Protein AF-A0A2H1WNL9-F1 (afdb_monomer_lite)

pLDDT: mean 90.2, std 9.58, range [46.12, 98.0]

Organism: Spodoptera frugiperda (NCBI:txid7108)

Radius of gyration: 18.5 Å; chains: 1; bounding box: 49×48×44 Å

InterPro domains:
  IPR008614 Acidic fibroblast growth factor intracellular-binding protein [PF05427] (3-170)
  IPR008614 Acidic fibroblast growth factor intracellular-binding protein [PTHR13223] (1-170)

Foldseek 3Di:
DDDPDPDDDPDADDADLLLLLCVLLPDDLVRSLVVCVVVVVCVVVVHDSVVSSVVSVVNNVVVVVCVVCLLFLVSVVVDDPHRYDPVVSQSSNASLQDDDPLLVVLVPPDDLDPVVLVVCVVSCVRSVGDSVNSNSNSSSVSSLCVQQVPDDDDSLVSCCVGSVHDSVSD

Structure (mmCIF, N/CA/C/O backbone):
data_AF-A0A2H1WNL9-F1
#
_entry.id   AF-A0A2H1WNL9-F1
#
loop_
_atom_site.group_PDB
_atom_site.id
_atom_site.type_symbol
_atom_site.label_atom_id
_atom_site.label_alt_id
_atom_site.label_comp_id
_atom_site.label_asym_id
_atom_site.label_entity_id
_atom_site.label_seq_id
_atom_site.pdbx_PDB_ins_code
_atom_site.Cartn_x
_atom_site.Cartn_y
_atom_site.Cartn_z
_atom_site.occupancy
_atom_site.B_iso_or_equiv
_atom_site.auth_seq_id
_atom_site.auth_comp_id
_atom_site.auth_asym_id
_atom_site.auth_atom_id
_atom_site.pdbx_PDB_model_num
ATOM 1 N N . MET A 1 1 ? 28.273 -29.142 15.632 1.00 46.12 1 MET A N 1
ATOM 2 C CA . MET A 1 1 ? 27.050 -29.011 16.445 1.00 46.12 1 MET A CA 1
ATOM 3 C C . MET A 1 1 ? 26.645 -27.553 16.344 1.00 46.12 1 MET A C 1
ATOM 5 O O . MET A 1 1 ? 27.286 -26.723 16.973 1.00 46.12 1 MET A O 1
ATOM 9 N N . TYR A 1 2 ? 25.741 -27.223 15.421 1.00 51.78 2 TYR A N 1
ATOM 10 C CA . TYR A 1 2 ? 25.226 -25.859 15.317 1.00 51.78 2 TYR A CA 1
ATOM 11 C C . TYR A 1 2 ? 24.248 -25.662 16.470 1.00 51.78 2 TYR A C 1
ATOM 13 O O . TYR A 1 2 ? 23.384 -26.505 16.691 1.00 51.78 2 TYR A O 1
ATOM 21 N N . THR A 1 3 ? 24.454 -24.612 17.252 1.00 63.78 3 THR A N 1
ATOM 22 C CA . THR A 1 3 ? 23.527 -24.179 18.292 1.00 63.78 3 THR A CA 1
ATOM 23 C C . THR A 1 3 ? 22.214 -23.796 17.617 1.00 63.78 3 THR A C 1
ATOM 25 O O . THR A 1 3 ? 22.167 -22.807 16.888 1.00 63.78 3 THR A O 1
ATOM 28 N N . GLU A 1 4 ? 21.163 -24.588 17.825 1.00 60.34 4 GLU A N 1
ATOM 29 C CA . GLU A 1 4 ? 19.795 -24.156 17.545 1.00 60.34 4 GLU A CA 1
ATOM 30 C C . GLU A 1 4 ? 19.474 -23.025 18.521 1.00 60.34 4 GLU A C 1
ATOM 32 O O . GLU A 1 4 ? 19.410 -23.222 19.735 1.00 60.34 4 GLU A O 1
ATOM 37 N N . VAL A 1 5 ? 19.376 -21.810 17.989 1.00 68.81 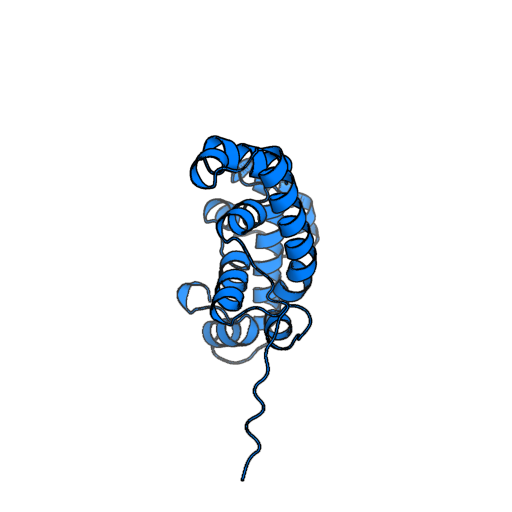5 VAL A N 1
ATOM 38 C CA . VAL A 1 5 ? 18.918 -20.651 18.746 1.00 68.81 5 VAL A CA 1
ATOM 39 C C . VAL A 1 5 ? 17.415 -20.575 18.547 1.00 68.81 5 VAL A C 1
ATOM 41 O O . VAL A 1 5 ? 16.952 -20.289 17.445 1.00 68.81 5 VAL A O 1
ATOM 44 N N . ASP A 1 6 ? 16.667 -20.832 19.614 1.00 57.62 6 ASP A N 1
ATOM 45 C CA . ASP A 1 6 ? 15.220 -20.654 19.627 1.00 57.62 6 ASP A CA 1
ATOM 46 C C . ASP A 1 6 ? 14.922 -19.160 19.842 1.00 57.62 6 ASP A C 1
ATOM 48 O O . ASP A 1 6 ? 15.047 -18.622 20.947 1.00 57.62 6 ASP A O 1
ATOM 52 N N . VAL A 1 7 ? 14.666 -18.443 18.746 1.00 66.00 7 VAL A N 1
ATOM 53 C CA . VAL A 1 7 ? 14.402 -16.999 18.761 1.00 66.00 7 VAL A CA 1
ATOM 54 C C . VAL A 1 7 ? 12.899 -16.783 18.895 1.00 66.00 7 VAL A C 1
ATOM 56 O O . VAL A 1 7 ? 12.156 -16.876 17.922 1.00 66.00 7 VAL A O 1
ATOM 59 N N . PHE A 1 8 ? 12.451 -16.439 20.101 1.00 57.09 8 PHE A N 1
ATOM 60 C CA . PHE A 1 8 ? 11.080 -15.993 20.330 1.00 57.09 8 PHE A CA 1
ATOM 61 C C . PHE A 1 8 ? 10.973 -14.481 20.112 1.00 57.09 8 PHE A C 1
ATOM 63 O O . PHE A 1 8 ? 11.422 -13.680 20.934 1.00 57.09 8 PHE A O 1
ATOM 70 N N . VAL A 1 9 ? 10.365 -14.078 18.998 1.00 59.97 9 VAL A N 1
ATOM 71 C CA . VAL A 1 9 ? 10.008 -12.679 18.746 1.00 59.97 9 VAL A CA 1
ATOM 72 C C . VAL A 1 9 ? 8.668 -12.408 19.430 1.00 59.97 9 VAL A C 1
ATOM 74 O O . VAL A 1 9 ? 7.652 -12.963 19.041 1.00 59.97 9 VAL A O 1
ATOM 77 N N . SER A 1 10 ? 8.649 -11.586 20.480 1.00 61.97 10 SER A N 1
ATOM 78 C CA . SER A 1 10 ? 7.422 -11.250 21.230 1.00 61.97 10 SER A CA 1
ATOM 79 C C . SER A 1 10 ? 6.672 -10.029 20.684 1.00 61.97 10 SER A C 1
ATOM 81 O O . SER A 1 10 ? 5.568 -9.727 21.132 1.00 61.97 10 SER A O 1
ATOM 83 N N . ASN A 1 11 ? 7.268 -9.318 19.728 1.00 67.19 11 ASN A N 1
ATOM 84 C CA . ASN A 1 11 ? 6.698 -8.148 19.074 1.00 67.19 11 ASN A CA 1
ATOM 85 C C . ASN A 1 11 ? 6.376 -8.528 17.631 1.00 67.19 11 ASN A C 1
ATOM 87 O O . ASN A 1 11 ? 7.264 -8.418 16.800 1.00 67.19 11 ASN A O 1
ATOM 91 N N . TYR A 1 12 ? 5.160 -8.994 17.346 1.00 81.06 12 TYR A N 1
ATOM 92 C CA . TYR A 1 12 ? 4.672 -9.150 15.974 1.00 81.06 12 TYR A CA 1
ATOM 93 C C . TYR A 1 12 ? 3.866 -7.915 15.593 1.00 81.06 12 TYR A C 1
ATOM 95 O O . TYR A 1 12 ? 2.973 -7.495 16.330 1.00 81.06 12 TYR A O 1
ATOM 103 N N . THR A 1 13 ? 4.168 -7.332 14.436 1.00 88.44 13 THR A N 1
ATOM 104 C CA . THR A 1 13 ? 3.342 -6.256 13.887 1.00 88.44 13 THR A CA 1
ATOM 105 C C . THR A 1 13 ? 2.124 -6.885 13.225 1.00 88.44 13 THR A C 1
ATOM 107 O O . THR A 1 13 ? 2.228 -7.460 12.144 1.00 88.44 13 THR A O 1
ATOM 110 N N . LEU A 1 14 ? 0.975 -6.792 13.892 1.00 90.25 14 LEU A N 1
ATOM 111 C CA . LEU A 1 14 ? -0.294 -7.245 13.336 1.00 90.25 14 LEU A CA 1
ATOM 112 C C . LEU A 1 14 ? -0.796 -6.237 12.303 1.00 90.25 14 LEU A C 1
ATOM 114 O O . LEU A 1 14 ? -0.723 -5.026 12.506 1.00 90.25 14 LEU A O 1
ATOM 118 N N . ILE A 1 15 ? -1.279 -6.762 11.183 1.00 94.56 15 ILE A N 1
ATOM 119 C CA . ILE A 1 15 ? -1.828 -5.984 10.079 1.00 94.56 15 ILE A CA 1
ATOM 120 C C . ILE A 1 15 ? -3.219 -6.528 9.802 1.00 94.56 15 ILE A C 1
ATOM 122 O O . ILE A 1 15 ? -3.352 -7.655 9.330 1.00 94.56 15 ILE A O 1
ATOM 126 N N . ASP A 1 16 ? -4.243 -5.722 10.058 1.00 94.75 16 ASP A N 1
ATOM 127 C CA . ASP A 1 16 ? -5.596 -6.029 9.610 1.00 94.75 16 ASP A CA 1
ATOM 128 C C . ASP A 1 16 ? -5.734 -5.761 8.090 1.00 94.75 16 ASP A C 1
ATOM 130 O O . ASP A 1 16 ? -5.582 -4.612 7.646 1.00 94.75 16 ASP A O 1
ATOM 134 N N . PRO A 1 17 ? -6.016 -6.786 7.259 1.00 95.44 17 PRO A N 1
ATOM 135 C CA . PRO A 1 17 ? -6.114 -6.619 5.810 1.00 95.44 17 PRO A CA 1
ATOM 136 C C . PRO A 1 17 ? -7.306 -5.773 5.344 1.00 95.44 17 PRO A C 1
ATOM 138 O O . PRO A 1 17 ? -7.247 -5.232 4.234 1.00 95.44 17 PRO A O 1
ATOM 141 N N . GLU A 1 18 ? -8.380 -5.685 6.135 1.00 94.50 18 GLU A N 1
ATOM 142 C CA . GLU A 1 18 ? -9.578 -4.896 5.836 1.00 94.50 18 GLU A CA 1
ATOM 143 C C . GLU A 1 18 ? -9.329 -3.415 6.141 1.00 94.50 18 GLU A C 1
ATOM 145 O O . GLU A 1 18 ? -9.609 -2.557 5.302 1.00 94.50 18 GLU A O 1
ATOM 150 N N . ILE A 1 19 ? -8.693 -3.108 7.277 1.00 97.31 19 ILE A N 1
ATOM 151 C CA . ILE A 1 19 ? -8.273 -1.733 7.597 1.00 97.31 19 ILE A CA 1
ATOM 152 C C . ILE A 1 19 ? -7.214 -1.259 6.595 1.00 97.31 19 ILE A C 1
ATOM 154 O O . ILE A 1 19 ? -7.275 -0.123 6.113 1.00 97.31 19 ILE A O 1
ATOM 158 N N . TYR A 1 20 ? -6.265 -2.128 6.228 1.00 98.00 20 TYR A N 1
ATOM 159 C CA . TYR A 1 20 ? -5.267 -1.804 5.210 1.00 98.00 20 TYR A CA 1
ATOM 160 C C . TYR A 1 20 ? -5.909 -1.536 3.846 1.00 98.00 20 TYR A C 1
ATOM 162 O O . TYR A 1 20 ? -5.519 -0.587 3.173 1.00 98.00 20 TYR A O 1
ATOM 170 N N . GLN A 1 21 ? -6.936 -2.299 3.461 1.00 97.38 21 GLN A N 1
ATOM 171 C CA . GLN A 1 21 ? -7.678 -2.063 2.221 1.00 97.38 21 GLN A CA 1
ATOM 172 C C . GLN A 1 21 ? -8.315 -0.665 2.189 1.00 97.38 21 GLN A C 1
ATOM 174 O O . GLN A 1 21 ? -8.112 0.076 1.230 1.00 97.38 21 GLN A O 1
ATOM 179 N N . LEU A 1 22 ? -9.012 -0.267 3.257 1.00 97.50 22 LEU A N 1
ATOM 180 C CA . LEU A 1 22 ? -9.634 1.061 3.361 1.00 97.50 22 LEU A CA 1
ATOM 181 C C . LEU A 1 22 ? -8.584 2.182 3.315 1.00 97.50 22 LEU A C 1
ATOM 183 O O . LEU A 1 22 ? -8.779 3.227 2.687 1.00 97.50 22 LEU A O 1
ATOM 187 N N . TRP A 1 23 ? -7.427 1.951 3.938 1.00 97.94 23 TRP A N 1
ATOM 188 C CA . TRP A 1 23 ? -6.300 2.870 3.844 1.00 97.94 23 TRP A CA 1
ATOM 189 C C . TRP A 1 23 ? -5.769 2.955 2.409 1.00 97.94 23 TRP A C 1
ATOM 191 O O . TRP A 1 23 ? -5.495 4.050 1.927 1.00 97.94 23 TRP A O 1
ATOM 201 N N . ILE A 1 24 ? -5.646 1.841 1.695 1.00 97.19 24 ILE A N 1
ATOM 202 C CA . ILE A 1 24 ? -5.194 1.795 0.300 1.00 97.19 24 ILE A CA 1
ATOM 203 C C . ILE A 1 24 ? -6.157 2.526 -0.648 1.00 97.19 24 ILE A C 1
ATOM 205 O O . ILE A 1 24 ? -5.713 3.284 -1.517 1.00 97.19 24 ILE A O 1
ATOM 209 N N . GLU A 1 25 ? -7.460 2.376 -0.422 1.00 95.56 25 GLU A N 1
ATOM 210 C CA . GLU A 1 25 ? -8.535 3.073 -1.140 1.00 95.56 25 GLU A CA 1
ATOM 211 C C . GLU A 1 25 ? -8.535 4.587 -0.878 1.00 95.56 25 GLU A C 1
ATOM 213 O O . GLU A 1 25 ? -9.093 5.361 -1.652 1.00 95.56 25 GLU A O 1
ATOM 218 N N . GLY A 1 26 ? -7.824 5.040 0.156 1.00 95.44 26 GLY A N 1
ATOM 219 C CA . GLY A 1 26 ? -7.634 6.453 0.458 1.00 95.44 26 GLY A CA 1
ATOM 220 C C . GLY A 1 26 ? -8.635 7.020 1.458 1.00 95.44 26 GLY A C 1
ATOM 221 O O . GLY A 1 26 ? -8.645 8.239 1.633 1.00 95.44 26 GLY A O 1
ATOM 222 N N . CYS A 1 27 ? -9.416 6.175 2.137 1.00 96.44 27 CYS A N 1
ATOM 223 C CA . CYS A 1 27 ? -10.307 6.593 3.215 1.00 96.44 27 CYS A CA 1
ATOM 224 C C . CYS A 1 27 ? -9.514 7.202 4.380 1.00 96.44 27 CYS A C 1
ATOM 226 O O . CYS A 1 27 ? -8.460 6.695 4.778 1.00 96.44 27 CYS A O 1
ATOM 228 N N . SER A 1 28 ? -10.045 8.267 4.972 1.00 96.31 28 SER A N 1
ATOM 229 C CA . SER A 1 28 ? -9.615 8.787 6.271 1.00 96.31 28 SER A CA 1
ATOM 230 C C . SER A 1 28 ? -9.919 7.792 7.397 1.00 96.31 28 SER A C 1
ATOM 232 O O . SER A 1 28 ? -10.744 6.891 7.245 1.00 96.31 28 SER A O 1
ATOM 234 N N . SER A 1 29 ? -9.287 7.970 8.561 1.00 96.38 29 SER A N 1
ATOM 235 C CA . SER A 1 29 ? -9.549 7.111 9.723 1.00 96.38 29 SER A CA 1
ATOM 236 C C . SER A 1 29 ? -11.021 7.155 10.146 1.00 96.38 29 SER A C 1
ATOM 238 O O . SER A 1 29 ? -11.605 6.118 10.436 1.00 96.38 29 SER A O 1
ATOM 240 N N . SER A 1 30 ? -11.665 8.326 10.111 1.00 96.44 30 SER A N 1
ATOM 241 C CA . SER A 1 30 ? -13.095 8.469 10.417 1.00 96.44 30 SER A CA 1
ATOM 242 C C . SER A 1 30 ? -14.005 7.752 9.416 1.00 96.44 30 SER A C 1
ATOM 244 O O . SER A 1 30 ? -15.000 7.142 9.813 1.00 96.44 30 SER A O 1
ATOM 246 N N . GLU A 1 31 ? -13.678 7.805 8.122 1.00 97.06 31 GLU A N 1
ATOM 247 C CA . GLU A 1 31 ? -14.434 7.100 7.078 1.00 97.06 31 GLU A CA 1
ATOM 248 C C . GLU A 1 31 ? -14.264 5.586 7.208 1.00 97.06 31 GLU A C 1
ATOM 250 O O . GLU A 1 31 ? -15.244 4.848 7.102 1.00 97.06 31 GLU A O 1
ATOM 255 N N . ALA A 1 32 ? -13.050 5.122 7.516 1.00 97.25 32 ALA A N 1
ATOM 256 C CA . ALA A 1 32 ? -12.777 3.711 7.751 1.00 97.25 32 ALA A CA 1
ATOM 257 C C . ALA A 1 32 ? -13.552 3.178 8.965 1.00 97.25 32 ALA A C 1
ATOM 259 O O . ALA A 1 32 ? -14.235 2.164 8.852 1.00 97.25 32 ALA A O 1
ATOM 260 N N . VAL A 1 33 ? -13.552 3.902 10.091 1.00 97.12 33 VAL A N 1
ATOM 261 C CA . VAL A 1 33 ? -14.352 3.544 11.279 1.00 97.12 33 VAL A CA 1
ATOM 262 C C . VAL A 1 33 ? -15.838 3.475 10.947 1.00 97.12 33 VAL A C 1
ATOM 264 O O . VAL A 1 33 ? -16.512 2.514 11.317 1.00 97.12 33 VAL A O 1
ATOM 267 N N . SER A 1 34 ? -16.351 4.467 10.216 1.00 96.25 34 SER A N 1
ATOM 268 C CA . SER A 1 34 ? -17.757 4.493 9.801 1.00 96.25 34 SER A CA 1
ATOM 269 C C . SER A 1 34 ? -18.099 3.290 8.920 1.00 96.25 34 SER A C 1
ATOM 271 O O . SER A 1 34 ? -19.140 2.661 9.111 1.00 96.25 34 SER A O 1
ATOM 273 N N . THR A 1 35 ? -17.200 2.932 8.003 1.00 96.06 35 THR A N 1
ATOM 274 C CA . THR A 1 35 ? -17.356 1.793 7.092 1.00 96.06 35 THR A CA 1
ATOM 275 C C . THR A 1 35 ? -17.351 0.465 7.850 1.00 96.06 35 THR A C 1
ATOM 277 O O . THR A 1 35 ? -18.264 -0.340 7.677 1.00 96.06 35 THR A O 1
ATOM 280 N N . LEU A 1 36 ? -16.391 0.250 8.753 1.00 94.81 36 LEU A N 1
ATOM 281 C CA . LEU A 1 36 ? -16.309 -0.962 9.581 1.00 94.81 36 LEU A CA 1
ATOM 282 C C . LEU A 1 36 ? -17.516 -1.093 10.518 1.00 94.81 36 LEU A C 1
ATOM 284 O O . LEU A 1 36 ? -18.075 -2.177 10.691 1.00 94.81 36 LEU A O 1
ATOM 288 N N . HIS A 1 37 ? -17.979 0.025 11.080 1.00 93.06 37 HIS A N 1
ATOM 289 C CA . HIS A 1 37 ? -19.186 0.045 11.897 1.00 93.06 37 HIS A CA 1
ATOM 290 C C . HIS A 1 37 ? -20.431 -0.347 11.085 1.00 93.06 37 HIS A C 1
ATOM 292 O O . HIS A 1 37 ? -21.213 -1.186 11.537 1.00 93.06 37 HIS A O 1
ATOM 298 N N . GLN A 1 38 ? -20.596 0.193 9.871 1.00 92.56 38 GLN A N 1
ATOM 299 C CA . GLN A 1 38 ? -21.698 -0.169 8.967 1.00 92.56 38 GLN A CA 1
ATOM 300 C C . GLN A 1 38 ? -21.647 -1.641 8.535 1.00 92.56 38 GLN A C 1
ATOM 302 O O . GLN A 1 38 ? -22.694 -2.279 8.435 1.00 92.56 38 GLN A O 1
ATOM 307 N N . ARG A 1 39 ? -20.445 -2.201 8.349 1.00 93.19 39 ARG A N 1
ATOM 308 C CA . ARG A 1 39 ? -20.229 -3.632 8.061 1.00 93.19 39 ARG A CA 1
ATOM 309 C C . ARG A 1 39 ? -20.496 -4.547 9.262 1.00 93.19 39 ARG A C 1
ATOM 311 O O . ARG A 1 39 ? -20.534 -5.763 9.109 1.00 93.19 39 ARG A O 1
ATOM 318 N N . GLY A 1 40 ? -20.742 -3.984 10.447 1.00 89.69 40 GLY A N 1
ATOM 319 C CA . GLY A 1 40 ? -21.101 -4.738 11.647 1.00 89.69 40 GLY A CA 1
ATOM 320 C C . GLY A 1 40 ? -19.909 -5.286 12.434 1.00 89.69 40 GLY A C 1
ATOM 321 O O . GLY A 1 40 ? -20.120 -6.111 13.324 1.00 89.69 40 GLY A O 1
ATOM 322 N N . PHE A 1 41 ? -18.694 -4.797 12.174 1.00 87.00 41 PHE A N 1
ATOM 323 C CA . PHE A 1 41 ? -17.453 -5.271 12.801 1.00 87.00 41 PHE A CA 1
ATOM 324 C C . PHE A 1 41 ? -17.513 -5.209 14.341 1.00 87.00 41 PHE A C 1
ATOM 326 O O . PHE A 1 41 ? -17.174 -6.165 15.034 1.00 87.00 41 PHE A O 1
ATOM 333 N N . ALA A 1 42 ? -18.087 -4.131 14.892 1.00 83.69 42 ALA A N 1
ATOM 334 C CA . ALA A 1 42 ? -18.322 -3.966 16.334 1.00 83.69 42 ALA A CA 1
ATOM 335 C C . ALA A 1 42 ? -19.120 -5.124 16.946 1.00 83.69 42 ALA A C 1
ATOM 337 O O . ALA A 1 42 ? -18.766 -5.659 17.994 1.00 83.69 42 ALA A O 1
ATOM 338 N N . LYS A 1 43 ? -20.188 -5.547 16.263 1.00 84.94 43 LYS A N 1
ATOM 339 C CA . LYS A 1 43 ? -21.052 -6.635 16.732 1.00 84.94 43 LYS A CA 1
ATOM 340 C C . LYS A 1 43 ? -20.378 -7.993 16.576 1.00 84.94 43 LYS A C 1
ATOM 342 O O . LYS A 1 43 ? -20.544 -8.836 17.448 1.00 84.94 43 LYS A O 1
ATOM 347 N N . GLN A 1 44 ? -19.628 -8.191 15.492 1.00 88.06 44 GLN A N 1
ATOM 348 C CA . GLN A 1 44 ? -18.905 -9.437 15.225 1.00 88.06 44 GLN A CA 1
ATOM 349 C C . GLN A 1 44 ? -17.815 -9.703 16.269 1.00 88.06 44 GLN A C 1
ATOM 351 O O . GLN A 1 44 ? -17.670 -10.834 16.722 1.00 88.06 44 GLN A O 1
ATOM 356 N N . HIS A 1 45 ? -17.101 -8.658 16.691 1.00 86.19 45 HIS A N 1
ATOM 357 C CA . HIS A 1 45 ? -15.983 -8.764 17.631 1.00 86.19 45 HIS A CA 1
ATOM 358 C C . HIS A 1 45 ? -16.348 -8.421 19.083 1.00 86.19 45 HIS A C 1
ATOM 360 O O . HIS A 1 45 ? -15.483 -8.455 19.955 1.00 86.19 45 HIS A O 1
ATOM 366 N N . GLY A 1 46 ? -17.612 -8.082 19.363 1.00 89.44 46 GLY A N 1
ATOM 367 C CA . GLY A 1 46 ? -18.047 -7.661 20.700 1.00 89.44 46 GLY A CA 1
ATOM 368 C C . GLY A 1 46 ? -17.344 -6.391 21.198 1.00 89.44 46 GLY A C 1
ATOM 369 O O . GLY A 1 46 ? -17.172 -6.219 22.403 1.00 89.44 46 GLY A O 1
ATOM 370 N N . ALA A 1 47 ? -16.919 -5.521 20.280 1.00 90.25 47 ALA A N 1
ATOM 371 C CA . ALA A 1 47 ? -16.162 -4.307 20.562 1.00 90.25 47 ALA A CA 1
ATOM 372 C C . ALA A 1 47 ? -17.048 -3.059 20.457 1.00 90.25 47 ALA A C 1
ATOM 374 O O . ALA A 1 47 ? -18.029 -3.029 19.711 1.00 90.25 47 ALA A O 1
ATOM 375 N N . THR A 1 48 ? -16.693 -2.002 21.188 1.00 92.81 48 THR A N 1
ATOM 376 C CA . THR A 1 48 ? -17.355 -0.701 21.036 1.00 92.81 48 THR A CA 1
ATOM 377 C C . THR A 1 48 ? -16.808 0.046 19.820 1.00 92.81 48 THR A C 1
ATOM 379 O O . THR A 1 48 ? -15.727 -0.257 19.310 1.00 92.81 48 THR A O 1
ATOM 382 N N . VAL A 1 49 ? -17.548 1.048 19.345 1.00 93.50 49 VAL A N 1
ATOM 383 C CA . VAL A 1 49 ? -17.120 1.862 18.196 1.00 93.50 49 VAL A CA 1
ATOM 384 C C . VAL A 1 49 ? -15.850 2.647 18.522 1.00 93.50 49 VAL A C 1
ATOM 386 O O . VAL A 1 49 ? -14.994 2.822 17.661 1.00 93.50 49 VAL A O 1
ATOM 389 N N . GLU A 1 50 ? -15.686 3.069 19.774 1.00 94.62 50 GLU A N 1
ATOM 390 C CA . GLU A 1 50 ? -14.498 3.775 20.252 1.00 94.62 50 GLU A CA 1
ATOM 391 C C . GLU A 1 50 ? -13.253 2.882 20.221 1.00 94.62 50 GLU A C 1
ATOM 393 O O . GLU A 1 50 ? -12.178 3.351 19.848 1.00 94.62 50 GLU A O 1
ATOM 398 N N . LEU A 1 51 ? -13.395 1.592 20.558 1.00 94.50 51 LEU A N 1
ATOM 399 C CA . LEU A 1 51 ? -12.300 0.625 20.453 1.00 94.50 51 LEU A CA 1
ATOM 400 C C . LEU A 1 51 ? -11.878 0.420 18.995 1.00 94.50 51 LEU A C 1
ATOM 402 O O . LEU A 1 51 ? -10.686 0.467 18.707 1.00 94.50 51 LEU A O 1
ATOM 406 N N . ILE A 1 52 ? -12.838 0.293 18.072 1.00 94.75 52 ILE A N 1
ATOM 407 C CA . ILE A 1 52 ? -12.546 0.235 16.628 1.00 94.75 52 ILE A CA 1
ATOM 408 C C . ILE A 1 52 ? -11.848 1.515 16.172 1.00 94.75 52 ILE A C 1
ATOM 410 O O . ILE A 1 52 ? -10.889 1.459 15.412 1.00 94.75 52 ILE A O 1
ATOM 414 N N . ALA A 1 53 ? -12.303 2.679 16.639 1.00 96.56 53 ALA A N 1
ATOM 415 C CA . ALA A 1 53 ? -11.688 3.948 16.275 1.00 96.56 53 ALA A CA 1
ATOM 416 C C . ALA A 1 53 ? -10.231 4.053 16.728 1.00 96.56 53 ALA A C 1
ATOM 418 O O . ALA A 1 53 ? -9.393 4.533 15.963 1.00 96.56 53 ALA A O 1
ATOM 419 N N . SER A 1 54 ? -9.925 3.580 17.939 1.00 96.56 54 SER A N 1
ATOM 420 C CA . SER A 1 54 ? -8.548 3.505 18.428 1.00 96.56 54 SER A CA 1
ATOM 421 C C . SER A 1 54 ? -7.710 2.546 17.583 1.00 96.56 54 SER A C 1
ATOM 423 O O . SER A 1 54 ? -6.627 2.920 17.139 1.00 96.56 54 SER A O 1
ATOM 425 N N . ASP A 1 55 ? -8.231 1.350 17.309 1.00 94.94 55 ASP A N 1
ATOM 426 C CA . ASP A 1 55 ? -7.520 0.318 16.554 1.00 94.94 55 ASP A CA 1
ATOM 427 C C . ASP A 1 55 ? -7.225 0.748 15.106 1.00 94.94 55 ASP A C 1
ATOM 429 O O . ASP A 1 55 ? -6.087 0.665 14.641 1.00 94.94 55 ASP A O 1
ATOM 433 N N . VAL A 1 56 ? -8.213 1.325 14.413 1.00 97.38 56 VAL A N 1
ATOM 434 C CA . VAL A 1 56 ? -8.037 1.902 13.070 1.00 97.38 56 VAL A CA 1
ATOM 435 C C . VAL A 1 56 ? -6.974 2.997 13.083 1.00 97.38 56 VAL A C 1
ATOM 437 O O . VAL A 1 56 ? -6.150 3.075 12.171 1.00 97.38 56 VAL A O 1
ATOM 440 N N . LEU A 1 57 ? -6.970 3.857 14.104 1.00 97.62 57 LEU A N 1
ATOM 441 C CA . LEU A 1 57 ? -6.001 4.944 14.198 1.00 97.62 57 LEU A CA 1
ATOM 442 C C . LEU A 1 57 ? -4.568 4.421 14.373 1.00 97.62 57 LEU A C 1
ATOM 444 O O . LEU A 1 57 ? -3.646 4.952 13.746 1.00 97.62 57 LEU A O 1
ATOM 448 N N . ASP A 1 58 ? -4.376 3.385 15.186 1.00 96.50 58 ASP A N 1
ATOM 449 C CA . ASP A 1 58 ? -3.067 2.768 15.412 1.00 96.50 58 ASP A CA 1
ATOM 450 C C . ASP A 1 58 ? -2.565 2.012 14.174 1.00 96.50 58 ASP A C 1
ATOM 452 O O . ASP A 1 58 ? -1.397 2.158 13.787 1.00 96.50 58 ASP A O 1
ATOM 456 N N . HIS A 1 59 ? -3.457 1.324 13.460 1.00 97.31 59 HIS A N 1
ATOM 457 C CA . HIS A 1 59 ? -3.156 0.750 12.150 1.00 97.31 59 HIS A CA 1
ATOM 458 C C . HIS A 1 59 ? -2.751 1.826 11.139 1.00 97.31 59 HIS A C 1
ATOM 460 O O . HIS A 1 59 ? -1.710 1.710 10.497 1.00 97.31 59 HIS A O 1
ATOM 466 N N . TYR A 1 60 ? -3.496 2.930 11.044 1.00 97.62 60 TYR A N 1
ATOM 467 C CA . TYR A 1 60 ? -3.180 4.030 10.125 1.00 97.62 60 TYR A CA 1
ATOM 468 C C . TYR A 1 60 ? -1.806 4.656 10.406 1.00 97.62 60 TYR A C 1
ATOM 470 O O . TYR A 1 60 ? -1.076 4.996 9.470 1.00 97.62 60 TYR A O 1
ATOM 478 N N . ARG A 1 61 ? -1.424 4.786 11.683 1.00 96.12 61 ARG A N 1
ATOM 479 C CA . ARG A 1 61 ? -0.079 5.235 12.082 1.00 96.12 61 ARG A CA 1
ATOM 480 C C . ARG A 1 61 ? 0.990 4.242 11.637 1.00 96.12 61 ARG A C 1
ATOM 482 O O . ARG A 1 61 ? 1.998 4.651 11.066 1.00 96.12 61 ARG A O 1
ATOM 489 N N . THR A 1 62 ? 0.749 2.952 11.849 1.00 95.31 62 THR A N 1
ATOM 490 C CA . THR A 1 62 ? 1.653 1.877 11.419 1.00 95.31 62 THR A CA 1
ATOM 491 C C . THR A 1 62 ? 1.817 1.866 9.899 1.00 95.31 62 THR A C 1
ATOM 493 O O . THR A 1 62 ? 2.941 1.841 9.399 1.00 95.31 62 THR A O 1
ATOM 496 N N . PHE A 1 63 ? 0.725 1.996 9.143 1.00 96.94 63 PHE A N 1
ATOM 497 C CA . PHE A 1 63 ? 0.757 2.046 7.681 1.00 96.94 63 PHE A CA 1
ATOM 498 C C . PHE A 1 63 ? 1.519 3.263 7.159 1.00 96.94 63 PHE A C 1
ATOM 500 O O . PHE A 1 63 ? 2.282 3.133 6.208 1.00 96.94 63 PHE A O 1
ATOM 507 N N . ALA A 1 64 ? 1.400 4.425 7.807 1.00 94.81 64 ALA A N 1
ATOM 508 C CA . ALA A 1 64 ? 2.186 5.604 7.442 1.00 94.81 64 ALA A CA 1
ATOM 509 C C . ALA A 1 64 ? 3.704 5.385 7.616 1.00 94.81 64 ALA A C 1
ATOM 511 O O . ALA A 1 64 ? 4.503 5.916 6.841 1.00 94.81 64 ALA A O 1
ATOM 512 N N . LEU A 1 65 ? 4.119 4.587 8.607 1.00 93.88 65 LEU A N 1
ATOM 513 C CA . LEU A 1 65 ? 5.523 4.201 8.774 1.00 93.88 65 LEU A CA 1
ATOM 514 C C . LEU A 1 65 ? 5.957 3.188 7.702 1.00 93.88 65 LEU A C 1
ATOM 516 O O . LEU A 1 65 ? 7.024 3.348 7.102 1.00 93.88 65 LEU A O 1
ATOM 520 N N . LEU A 1 66 ? 5.116 2.184 7.431 1.00 94.69 66 LEU A N 1
ATOM 521 C CA . LEU A 1 66 ? 5.360 1.152 6.418 1.00 94.69 66 LEU A CA 1
ATOM 522 C C . LEU A 1 66 ? 5.364 1.705 4.989 1.00 94.69 66 LEU A C 1
ATOM 524 O O . LEU A 1 66 ? 6.113 1.206 4.155 1.00 94.69 66 LEU A O 1
ATOM 528 N N . GLU A 1 67 ? 4.601 2.761 4.697 1.00 95.31 67 GLU A N 1
ATOM 529 C CA . GLU A 1 67 ? 4.481 3.349 3.358 1.00 95.31 67 GLU A CA 1
ATOM 530 C C . GLU A 1 67 ? 5.848 3.683 2.751 1.00 95.31 67 GLU A C 1
ATOM 532 O O . GLU A 1 67 ? 6.109 3.409 1.580 1.00 95.31 67 GLU A O 1
ATOM 537 N N . ARG A 1 68 ? 6.778 4.193 3.568 1.00 91.62 68 ARG A N 1
ATOM 538 C CA . ARG A 1 68 ? 8.145 4.501 3.120 1.00 91.62 68 ARG A CA 1
ATOM 539 C C . ARG A 1 68 ? 8.888 3.257 2.636 1.00 91.62 68 ARG A C 1
ATOM 541 O O . ARG A 1 68 ? 9.653 3.350 1.678 1.00 91.62 68 ARG A O 1
ATOM 548 N N . LEU A 1 69 ? 8.662 2.117 3.281 1.00 93.94 69 LEU A N 1
ATOM 549 C CA . LEU A 1 69 ? 9.252 0.829 2.918 1.00 93.94 69 LEU A CA 1
ATOM 550 C C . LEU A 1 69 ? 8.544 0.223 1.702 1.00 93.94 69 LEU A C 1
ATOM 552 O O . LEU A 1 69 ? 9.208 -0.324 0.833 1.00 93.94 69 LEU A O 1
ATOM 556 N N . LEU A 1 70 ? 7.230 0.407 1.568 1.00 95.25 70 LEU A N 1
ATOM 557 C CA . LEU A 1 70 ? 6.457 -0.068 0.413 1.00 95.25 70 LEU A CA 1
ATOM 558 C C . LEU A 1 70 ? 6.858 0.627 -0.897 1.00 95.25 70 LEU A C 1
ATOM 560 O O . LEU A 1 70 ? 6.799 0.031 -1.970 1.00 95.25 70 LEU A O 1
ATOM 564 N N . THR A 1 71 ? 7.369 1.862 -0.834 1.00 94.88 71 THR A N 1
ATOM 565 C CA . THR A 1 71 ? 7.960 2.498 -2.024 1.00 94.88 71 THR A CA 1
ATOM 566 C C . THR A 1 71 ? 9.243 1.819 -2.519 1.00 94.88 71 THR A C 1
ATOM 568 O O . THR A 1 71 ? 9.634 2.057 -3.657 1.00 94.88 71 THR A O 1
ATOM 571 N N . VAL A 1 72 ? 9.901 0.990 -1.700 1.00 93.25 72 VAL A N 1
ATOM 572 C CA . VAL A 1 72 ? 11.102 0.220 -2.064 1.00 93.25 72 VAL A CA 1
ATOM 573 C C . VAL A 1 72 ? 10.988 -1.187 -1.451 1.00 93.25 72 VAL A C 1
ATOM 575 O O . VAL A 1 72 ? 11.573 -1.428 -0.394 1.00 93.25 72 VAL A O 1
ATOM 578 N N . PRO A 1 73 ? 10.236 -2.114 -2.078 1.00 92.00 73 PRO A N 1
ATOM 579 C CA . PRO A 1 73 ? 9.854 -3.399 -1.475 1.00 92.00 73 PRO A CA 1
ATOM 580 C C . PRO A 1 73 ? 11.008 -4.249 -0.920 1.00 92.00 73 PRO A C 1
ATOM 582 O O . PRO A 1 73 ? 10.850 -4.901 0.113 1.00 92.00 73 PRO A O 1
ATOM 585 N N . SER A 1 74 ? 12.203 -4.182 -1.518 1.00 89.94 74 SER A N 1
ATOM 586 C CA . SER A 1 74 ? 13.403 -4.837 -0.973 1.00 89.94 74 SER A CA 1
ATOM 587 C C . SER A 1 74 ? 13.723 -4.396 0.462 1.00 89.94 74 SER A C 1
ATOM 589 O O . SER A 1 74 ? 14.026 -5.227 1.316 1.00 89.94 74 SER A O 1
ATOM 591 N N . LYS A 1 75 ? 13.538 -3.111 0.788 1.00 92.06 75 LYS A N 1
ATOM 592 C CA . LYS A 1 75 ? 13.766 -2.579 2.140 1.00 92.06 75 LYS A CA 1
ATOM 593 C C . LYS A 1 75 ? 12.752 -3.078 3.160 1.00 92.06 75 LYS A C 1
ATOM 595 O O . LYS A 1 75 ? 13.088 -3.152 4.337 1.00 92.06 75 LYS A O 1
ATOM 600 N N . LEU A 1 76 ? 11.526 -3.406 2.743 1.00 90.38 76 LEU A N 1
ATOM 601 C CA . LEU A 1 76 ? 10.544 -4.032 3.635 1.00 90.38 76 LEU A CA 1
ATOM 602 C C . LEU A 1 76 ? 10.974 -5.454 4.029 1.00 90.38 76 LEU A C 1
ATOM 604 O O . LEU A 1 76 ? 10.684 -5.897 5.141 1.00 90.38 76 LEU A O 1
ATOM 608 N N . SER A 1 77 ? 11.683 -6.141 3.133 1.00 85.44 77 SER A N 1
ATOM 609 C CA . SER A 1 77 ? 12.195 -7.493 3.368 1.00 85.44 77 SER A CA 1
ATOM 610 C C . SER A 1 77 ? 13.450 -7.501 4.245 1.00 85.44 77 SER A C 1
ATOM 612 O O . SER A 1 77 ? 13.594 -8.384 5.082 1.00 85.44 77 SER A O 1
ATOM 614 N N . GLU A 1 78 ? 14.335 -6.513 4.082 1.00 87.44 78 GLU A N 1
ATOM 615 C CA . GLU A 1 78 ? 15.620 -6.420 4.799 1.00 87.44 78 GLU A CA 1
ATOM 616 C C . GLU A 1 78 ? 15.518 -5.817 6.211 1.00 87.44 78 GLU A C 1
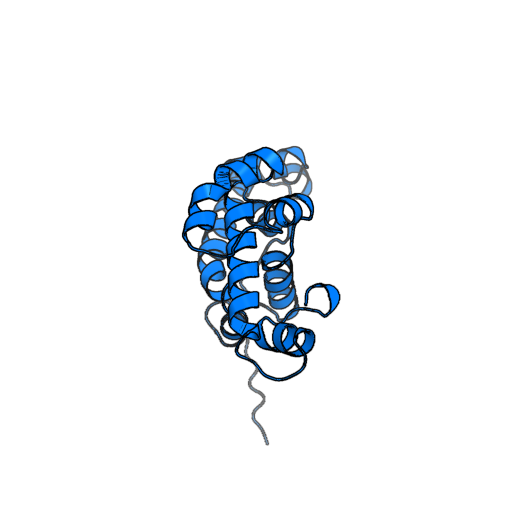ATOM 618 O O . GLU A 1 78 ? 16.399 -6.017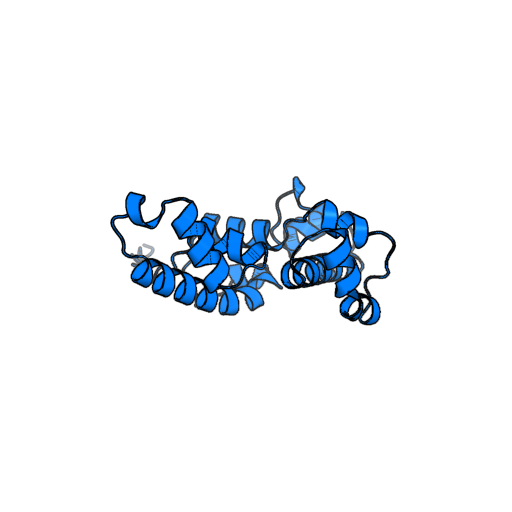 7.048 1.00 87.44 78 GLU A O 1
ATOM 623 N N . GLN A 1 79 ? 14.484 -5.019 6.476 1.00 86.75 79 GLN A N 1
ATOM 624 C CA . GLN A 1 79 ? 14.329 -4.332 7.757 1.00 86.75 79 GLN A CA 1
ATOM 625 C C . GLN A 1 79 ? 13.944 -5.291 8.898 1.00 86.75 79 GLN A C 1
ATOM 627 O O . GLN A 1 79 ? 13.229 -6.266 8.695 1.00 86.75 79 GLN A O 1
ATOM 632 N N . MET A 1 80 ? 14.366 -4.950 10.120 1.00 84.00 80 MET A N 1
ATOM 633 C CA . MET A 1 80 ? 14.103 -5.729 11.345 1.00 84.00 80 MET A CA 1
ATOM 634 C C . MET A 1 80 ? 13.222 -4.978 12.362 1.00 84.00 80 MET A C 1
ATOM 636 O O . MET A 1 80 ? 13.043 -5.431 13.491 1.00 84.00 80 MET A O 1
ATOM 640 N N . VAL A 1 81 ? 12.710 -3.800 11.999 1.00 86.75 81 VAL A N 1
ATOM 641 C CA . VAL A 1 81 ? 11.903 -2.939 12.881 1.00 86.75 81 VAL A CA 1
ATOM 642 C C . VAL A 1 81 ? 10.486 -3.491 13.021 1.00 86.75 81 VAL A C 1
ATOM 644 O O . VAL A 1 81 ? 9.975 -3.614 14.130 1.00 86.75 81 VAL A O 1
ATOM 647 N N . PHE A 1 82 ? 9.872 -3.841 11.894 1.00 87.50 82 PHE A N 1
ATOM 648 C CA . PHE A 1 82 ? 8.570 -4.479 11.813 1.00 87.50 82 PHE A CA 1
ATOM 649 C C . PHE A 1 82 ? 8.761 -5.974 11.628 1.00 87.50 82 PHE A C 1
ATOM 651 O O . PHE A 1 82 ? 9.264 -6.437 10.603 1.00 87.50 82 PHE A O 1
ATOM 658 N N . GLN A 1 83 ? 8.340 -6.721 12.634 1.00 89.50 83 GLN A N 1
ATOM 659 C CA . GLN A 1 83 ? 8.354 -8.174 12.620 1.00 89.50 83 GLN A CA 1
ATOM 660 C C . GLN A 1 83 ? 7.050 -8.640 11.974 1.00 89.50 83 GLN A C 1
ATOM 662 O O . GLN A 1 83 ? 6.008 -8.726 12.626 1.00 89.50 83 GLN A O 1
ATOM 667 N N . ILE A 1 84 ? 7.114 -8.837 10.661 1.00 90.50 84 ILE A N 1
ATOM 668 C CA . ILE A 1 84 ? 5.995 -9.219 9.798 1.00 90.50 84 ILE A CA 1
ATOM 669 C C . ILE A 1 84 ? 6.409 -10.503 9.078 1.00 90.50 84 ILE A C 1
ATOM 671 O O . ILE A 1 84 ? 7.549 -10.603 8.613 1.00 90.50 84 ILE A O 1
ATOM 675 N N . ASP A 1 85 ? 5.512 -11.479 8.995 1.00 90.69 85 ASP A N 1
ATOM 676 C CA . ASP A 1 85 ? 5.754 -12.704 8.237 1.00 90.69 85 ASP A CA 1
ATOM 677 C C . ASP A 1 85 ? 5.773 -12.435 6.721 1.00 90.69 85 ASP A C 1
ATOM 679 O O . ASP A 1 85 ? 5.253 -11.430 6.229 1.00 90.69 85 ASP A O 1
ATOM 683 N N . ASP A 1 86 ? 6.381 -13.338 5.957 1.00 90.69 86 ASP A N 1
ATOM 684 C CA . ASP A 1 86 ? 6.595 -13.106 4.527 1.00 90.69 86 ASP A CA 1
ATOM 685 C C . ASP A 1 86 ? 5.294 -13.094 3.712 1.00 90.69 86 ASP A C 1
ATOM 687 O O . ASP A 1 86 ? 5.204 -12.355 2.730 1.00 90.69 86 ASP A O 1
ATOM 691 N N . ALA A 1 87 ? 4.256 -13.827 4.133 1.00 92.94 87 ALA A N 1
ATOM 692 C CA . ALA A 1 87 ? 2.965 -13.800 3.450 1.00 92.94 87 ALA A CA 1
ATOM 693 C C . ALA A 1 87 ? 2.275 -12.440 3.636 1.00 92.94 87 ALA A C 1
ATOM 695 O O . ALA A 1 87 ? 1.771 -11.860 2.671 1.00 92.94 87 ALA A O 1
ATOM 696 N N . THR A 1 88 ? 2.320 -11.879 4.847 1.00 94.50 88 THR A N 1
ATOM 697 C CA . THR A 1 88 ? 1.801 -10.532 5.118 1.00 94.50 88 THR A CA 1
ATOM 698 C C . THR A 1 88 ? 2.617 -9.457 4.396 1.00 94.50 88 THR A C 1
ATOM 700 O O . THR A 1 88 ? 2.027 -8.534 3.835 1.00 94.50 88 THR A O 1
ATOM 703 N N . LYS A 1 89 ? 3.955 -9.572 4.325 1.00 94.75 89 LYS A N 1
ATOM 704 C CA . LYS A 1 89 ? 4.783 -8.654 3.513 1.00 94.75 89 LYS A CA 1
ATOM 705 C C . LYS A 1 89 ? 4.368 -8.678 2.044 1.00 94.75 89 LYS A C 1
ATOM 707 O O . LYS A 1 89 ? 4.194 -7.610 1.458 1.00 94.75 89 LYS A O 1
ATOM 712 N N . GLN A 1 90 ? 4.181 -9.868 1.473 1.00 95.62 90 GLN A N 1
ATOM 713 C CA . GLN A 1 90 ? 3.743 -10.013 0.087 1.00 95.62 90 GLN A CA 1
ATOM 714 C C . GLN A 1 90 ? 2.378 -9.353 -0.125 1.00 95.62 90 GLN A C 1
ATOM 716 O O . GLN A 1 90 ? 2.235 -8.529 -1.022 1.00 95.62 90 GLN A O 1
ATOM 721 N N . MET A 1 91 ? 1.405 -9.628 0.750 1.00 96.69 91 MET A N 1
ATOM 722 C CA . MET A 1 91 ? 0.075 -9.010 0.697 1.00 96.69 91 MET A CA 1
ATOM 723 C C . MET A 1 91 ? 0.146 -7.478 0.761 1.00 96.69 91 MET A C 1
ATOM 725 O O . MET A 1 91 ? -0.517 -6.795 -0.022 1.00 96.69 91 MET A O 1
ATOM 729 N N . LEU A 1 92 ? 0.974 -6.931 1.657 1.00 96.94 92 LEU A N 1
ATOM 730 C CA . LEU A 1 92 ? 1.169 -5.489 1.791 1.00 96.94 92 LEU A CA 1
ATOM 731 C C . LEU A 1 92 ? 1.711 -4.869 0.499 1.00 96.94 92 LEU A C 1
ATOM 733 O O . LEU A 1 92 ? 1.202 -3.831 0.070 1.00 96.94 92 LEU A O 1
ATOM 737 N N . ILE A 1 93 ? 2.730 -5.496 -0.099 1.00 97.00 93 ILE A N 1
ATOM 738 C CA . ILE A 1 93 ? 3.370 -5.041 -1.337 1.00 97.00 93 ILE A CA 1
ATOM 739 C C . ILE A 1 93 ? 2.381 -5.119 -2.500 1.00 97.00 93 ILE A C 1
ATOM 741 O O . ILE A 1 93 ? 2.168 -4.111 -3.173 1.00 97.00 93 ILE A O 1
ATOM 745 N N . GLU A 1 94 ? 1.740 -6.269 -2.707 1.00 96.88 94 GLU A N 1
ATOM 746 C CA . GLU A 1 94 ? 0.813 -6.474 -3.822 1.00 96.88 94 GLU A CA 1
ATOM 747 C C . GLU A 1 94 ? -0.346 -5.485 -3.769 1.00 96.88 94 GLU A C 1
ATOM 749 O O . GLU A 1 94 ? -0.536 -4.731 -4.717 1.00 96.88 94 GLU A O 1
ATOM 754 N N . LYS A 1 95 ? -1.036 -5.363 -2.629 1.00 97.12 95 LYS A N 1
ATOM 755 C CA . LYS A 1 95 ? -2.109 -4.369 -2.471 1.00 97.12 95 LYS A CA 1
ATOM 756 C C . LYS A 1 95 ? -1.618 -2.926 -2.617 1.00 97.12 95 LYS A C 1
ATOM 758 O O . LYS A 1 95 ? -2.370 -2.056 -3.060 1.00 97.12 95 LYS A O 1
ATOM 763 N N . TYR A 1 96 ? -0.370 -2.635 -2.238 1.00 97.62 96 TYR A N 1
ATOM 764 C CA . TYR A 1 96 ? 0.187 -1.292 -2.401 1.00 97.62 96 TYR A CA 1
ATOM 765 C C . TYR A 1 96 ? 0.416 -0.934 -3.870 1.00 97.62 96 TYR A C 1
ATOM 767 O O . TYR A 1 96 ? 0.207 0.227 -4.225 1.00 97.62 96 TYR A O 1
ATOM 775 N N . TYR A 1 97 ? 0.822 -1.892 -4.705 1.00 97.19 97 TYR A N 1
ATOM 776 C CA . TYR A 1 97 ? 1.051 -1.694 -6.140 1.00 97.19 97 TYR A CA 1
ATOM 777 C C . TYR A 1 97 ? -0.157 -2.018 -7.017 1.00 97.19 97 TYR A C 1
ATOM 779 O O . TYR A 1 97 ? -0.134 -1.648 -8.187 1.00 97.19 97 TYR A O 1
ATOM 787 N N . ASP A 1 98 ? -1.197 -2.631 -6.455 1.00 96.06 98 ASP A N 1
ATOM 788 C CA . ASP A 1 98 ? -2.438 -2.919 -7.158 1.00 96.06 98 ASP A CA 1
ATOM 789 C C . ASP A 1 98 ? -3.078 -1.651 -7.734 1.00 96.06 98 ASP A C 1
ATOM 791 O O . ASP A 1 98 ? -3.037 -0.559 -7.138 1.00 96.06 98 ASP A O 1
ATOM 795 N N . LEU A 1 99 ? -3.638 -1.814 -8.927 1.00 94.69 99 LEU A N 1
ATOM 796 C CA . LEU A 1 99 ? -4.069 -0.729 -9.785 1.00 94.69 99 LEU A CA 1
ATOM 797 C C . LEU A 1 99 ? -5.580 -0.766 -9.979 1.00 94.69 99 LEU A C 1
ATOM 799 O O . LEU A 1 99 ? -6.153 -1.781 -10.351 1.00 94.69 99 LEU A O 1
ATOM 803 N N . ASP A 1 100 ? -6.213 0.385 -9.780 1.00 94.56 100 ASP A N 1
ATOM 804 C CA . ASP A 1 100 ? -7.626 0.557 -10.080 1.00 94.56 100 ASP A CA 1
ATOM 805 C C . ASP A 1 100 ? -7.794 0.867 -11.573 1.00 94.56 100 ASP A C 1
ATOM 807 O O . ASP A 1 100 ? -7.202 1.819 -12.098 1.00 94.56 100 ASP A O 1
ATOM 811 N N . ASP A 1 101 ? -8.627 0.081 -12.251 1.00 93.88 101 ASP A N 1
ATOM 812 C CA . ASP A 1 101 ? -8.869 0.201 -13.689 1.00 93.88 101 ASP A CA 1
ATOM 813 C C . ASP A 1 101 ? -9.395 1.582 -14.106 1.00 93.88 101 ASP A C 1
ATOM 815 O O . ASP A 1 101 ? -9.045 2.081 -15.182 1.00 93.88 101 ASP A O 1
ATOM 819 N N . ALA A 1 102 ? -10.248 2.211 -13.291 1.00 93.81 102 ALA A N 1
ATOM 820 C CA . ALA A 1 102 ? -10.807 3.526 -13.588 1.00 93.81 102 ALA A CA 1
ATOM 821 C C . ALA A 1 102 ? -9.743 4.616 -13.428 1.00 93.81 102 ALA A C 1
ATOM 823 O O . ALA A 1 102 ? -9.638 5.507 -14.273 1.00 93.81 102 ALA A O 1
ATOM 824 N N . VAL A 1 103 ? -8.907 4.515 -12.391 1.00 93.75 103 VAL A N 1
ATOM 825 C CA . VAL A 1 103 ? -7.787 5.441 -12.177 1.00 93.75 103 VAL A CA 1
ATOM 826 C C . VAL A 1 103 ? -6.757 5.307 -13.293 1.00 93.75 103 VAL A C 1
ATOM 828 O O . VAL A 1 103 ? -6.385 6.307 -13.909 1.00 93.75 103 VAL A O 1
ATOM 831 N N . ILE A 1 104 ? -6.302 4.089 -13.598 1.00 92.44 104 ILE A N 1
ATOM 832 C CA . ILE A 1 104 ? -5.275 3.874 -14.622 1.00 92.44 104 ILE A CA 1
ATOM 833 C C . ILE A 1 104 ? -5.744 4.333 -15.989 1.00 92.44 104 ILE A C 1
ATOM 835 O O . ILE A 1 104 ? -4.977 4.988 -16.692 1.00 92.44 104 ILE A O 1
ATOM 839 N N . ARG A 1 105 ? -7.002 4.085 -16.352 1.00 91.88 105 ARG A N 1
ATOM 840 C CA . ARG A 1 105 ? -7.564 4.563 -17.619 1.00 91.88 105 ARG A CA 1
ATOM 841 C C . ARG A 1 105 ? -7.426 6.075 -17.800 1.00 91.88 105 ARG A C 1
ATOM 843 O O . ARG A 1 105 ? -7.099 6.513 -18.898 1.00 91.88 105 ARG A O 1
ATOM 850 N N . GLU A 1 106 ? -7.614 6.853 -16.737 1.00 91.19 106 GLU A N 1
ATOM 851 C CA . GLU A 1 106 ? -7.456 8.314 -16.761 1.00 91.19 106 GLU A CA 1
ATOM 852 C C . GLU A 1 106 ? -5.988 8.777 -16.697 1.00 91.19 106 GLU A C 1
ATOM 854 O O . GLU A 1 106 ? -5.658 9.892 -17.127 1.00 91.19 106 GLU A O 1
ATOM 859 N N . LEU A 1 107 ? -5.092 7.934 -16.169 1.00 87.75 107 LEU A N 1
ATOM 860 C CA . LEU A 1 107 ? -3.646 8.174 -16.153 1.00 87.75 107 LEU A CA 1
ATOM 861 C C . LEU A 1 107 ? -2.974 7.839 -17.492 1.00 87.75 107 LEU A C 1
ATOM 863 O O . LEU A 1 107 ? -1.984 8.481 -17.857 1.00 87.75 107 LEU A O 1
ATOM 867 N N . LEU A 1 108 ? -3.495 6.854 -18.227 1.00 82.56 108 LEU A N 1
ATOM 868 C CA . LEU A 1 108 ? -2.969 6.438 -19.524 1.00 82.56 108 LEU A CA 1
ATOM 869 C C . LEU A 1 108 ? -3.008 7.595 -20.535 1.00 82.56 108 LEU A C 1
ATOM 871 O O . LEU A 1 108 ? -3.935 8.398 -20.590 1.00 82.56 108 LEU A O 1
ATOM 875 N N . GLY A 1 109 ? -1.951 7.707 -21.343 1.00 74.88 109 GLY A N 1
ATOM 876 C CA . GLY A 1 109 ? -1.795 8.789 -22.323 1.00 74.88 109 GLY A CA 1
ATOM 877 C C . GLY A 1 109 ? -1.305 10.124 -21.742 1.00 74.88 109 GLY A C 1
ATOM 878 O O . GLY A 1 109 ? -0.905 11.004 -22.508 1.00 74.88 109 GLY A O 1
ATOM 879 N N . ARG A 1 110 ? -1.245 10.280 -20.411 1.00 80.00 110 ARG A N 1
ATOM 880 C CA . ARG A 1 110 ? -0.591 11.425 -19.755 1.00 80.00 110 ARG A CA 1
ATOM 881 C C . ARG A 1 110 ? 0.895 11.124 -19.522 1.00 80.00 110 ARG A C 1
ATOM 883 O O . ARG A 1 110 ? 1.286 9.994 -19.242 1.00 80.00 110 ARG A O 1
ATOM 890 N N . LYS A 1 111 ? 1.766 12.139 -19.604 1.00 79.19 111 LYS A N 1
ATOM 891 C CA . LYS A 1 111 ? 3.193 11.947 -19.268 1.00 79.19 111 LYS A CA 1
ATOM 892 C C . LYS A 1 111 ? 3.351 11.765 -17.756 1.00 79.19 111 LYS A C 1
ATOM 894 O O . LYS A 1 111 ? 2.819 12.558 -16.985 1.00 79.19 111 LYS A O 1
ATOM 899 N N . LEU A 1 112 ? 4.197 10.831 -17.320 1.00 78.81 112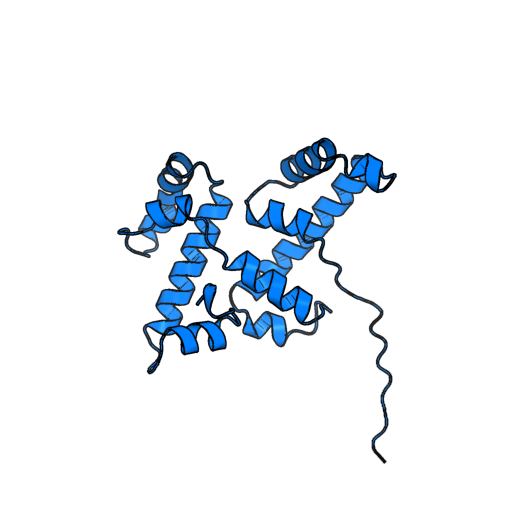 LEU A N 1
ATOM 900 C CA . LEU A 1 112 ? 4.515 10.589 -15.901 1.00 78.81 112 LEU A CA 1
ATOM 901 C C . LEU A 1 112 ? 5.481 11.648 -15.324 1.00 78.81 112 LEU A C 1
ATOM 903 O O . LEU A 1 112 ? 6.568 11.357 -14.812 1.00 78.81 112 LEU A O 1
ATOM 907 N N . SER A 1 113 ? 5.104 12.923 -15.437 1.00 78.50 113 SER A N 1
ATOM 908 C CA . SER A 1 113 ? 5.905 14.076 -15.023 1.00 78.50 113 SER A CA 1
ATOM 909 C C . SER A 1 113 ? 5.365 14.735 -13.754 1.00 78.50 113 SER A C 1
ATOM 911 O O . SER A 1 113 ? 4.207 14.576 -13.378 1.00 78.50 113 SER A O 1
ATOM 913 N N . SER A 1 114 ? 6.206 15.534 -13.092 1.00 77.12 114 SER A N 1
ATOM 914 C CA . SER A 1 114 ? 5.818 16.246 -11.866 1.00 77.12 114 SER A CA 1
ATOM 915 C C . SER A 1 114 ? 4.689 17.266 -12.080 1.00 77.12 114 SER A C 1
ATOM 917 O O . SER A 1 114 ? 4.044 17.641 -11.109 1.00 77.12 114 SER A O 1
ATOM 919 N N . ARG A 1 115 ? 4.443 17.702 -13.326 1.00 73.56 115 ARG A N 1
ATOM 920 C CA . ARG A 1 115 ? 3.298 18.554 -13.685 1.00 73.56 115 ARG A CA 1
ATOM 921 C C . ARG A 1 115 ? 1.989 17.773 -13.567 1.00 73.56 115 ARG A C 1
ATOM 923 O O . ARG A 1 115 ? 1.149 18.147 -12.768 1.00 73.56 115 ARG A O 1
ATOM 930 N N . HIS A 1 116 ? 1.892 16.623 -14.233 1.00 74.00 116 HIS A N 1
ATOM 931 C CA . HIS A 1 116 ? 0.691 15.781 -14.198 1.00 74.00 116 HIS A CA 1
ATOM 932 C C . HIS A 1 116 ? 0.375 15.238 -12.799 1.00 74.00 116 HIS A C 1
ATOM 934 O O . HIS A 1 116 ? -0.783 15.008 -12.489 1.00 74.00 116 HIS A O 1
ATOM 940 N N . ARG A 1 117 ? 1.382 15.105 -11.921 1.00 75.62 117 ARG A N 1
ATOM 941 C CA . ARG A 1 117 ? 1.162 14.779 -10.501 1.00 75.62 117 ARG A CA 1
ATOM 942 C C . ARG A 1 117 ? 0.360 15.850 -9.749 1.00 75.62 117 ARG A C 1
ATOM 944 O O . ARG A 1 117 ? -0.334 15.518 -8.792 1.00 75.62 117 ARG A O 1
ATOM 951 N N . LYS A 1 118 ? 0.504 17.126 -10.124 1.00 76.31 118 LYS A N 1
ATOM 952 C CA . LYS A 1 118 ? -0.235 18.239 -9.506 1.00 76.31 118 LYS A CA 1
ATOM 953 C C . LYS A 1 118 ? -1.668 18.334 -10.021 1.00 76.31 118 LYS A C 1
ATOM 955 O O . LYS A 1 118 ? -2.513 18.811 -9.284 1.00 76.31 118 LYS A O 1
ATOM 960 N N . ASP A 1 119 ? -1.924 17.806 -11.213 1.00 81.12 119 ASP A N 1
ATOM 961 C CA . ASP A 1 119 ? -3.216 17.874 -11.901 1.00 81.12 119 ASP A CA 1
ATOM 962 C C . ASP A 1 119 ? -4.034 16.574 -11.711 1.00 81.12 119 ASP A C 1
ATOM 964 O O . ASP A 1 119 ? -4.810 16.175 -12.578 1.00 81.12 119 ASP A O 1
ATOM 968 N N . LEU A 1 120 ? -3.827 15.865 -10.590 1.00 91.44 120 LEU A N 1
ATOM 969 C CA . LEU A 1 120 ? -4.524 14.606 -10.286 1.00 91.44 120 LEU A CA 1
ATOM 970 C C . LEU A 1 120 ? -5.947 14.808 -9.748 1.00 91.44 120 LEU A C 1
ATOM 972 O O . LEU A 1 120 ? -6.674 13.827 -9.623 1.00 91.44 120 LEU A O 1
ATOM 976 N N . ASP A 1 121 ? -6.354 16.045 -9.461 1.00 91.81 121 ASP A N 1
ATOM 977 C CA . ASP A 1 121 ? -7.729 16.357 -9.059 1.00 91.81 121 ASP A CA 1
ATOM 978 C C . ASP A 1 121 ? -8.727 15.992 -10.175 1.00 91.81 121 ASP A C 1
ATOM 980 O O . ASP A 1 121 ? -9.718 15.322 -9.907 1.00 91.81 121 ASP A O 1
ATOM 984 N N . GLU A 1 122 ? -8.400 16.272 -11.445 1.00 90.56 122 GLU A N 1
ATOM 985 C CA . GLU A 1 122 ? -9.224 15.847 -12.593 1.00 90.56 122 GLU A CA 1
ATOM 986 C C . GLU A 1 122 ? -9.354 14.320 -12.693 1.00 90.56 122 GLU A C 1
ATOM 988 O O . GLU A 1 122 ? -10.392 13.795 -13.092 1.00 90.56 122 GLU A O 1
ATOM 993 N N . VAL A 1 123 ? -8.277 13.597 -12.374 1.00 92.00 123 VAL A N 1
ATOM 994 C CA . VAL A 1 123 ? -8.251 12.128 -12.412 1.00 92.00 123 VAL A CA 1
ATOM 995 C C . VAL A 1 123 ? -9.142 11.571 -11.307 1.00 92.00 123 VAL A C 1
ATOM 997 O O . VAL A 1 123 ? -9.916 10.649 -11.560 1.00 92.00 123 VAL A O 1
ATOM 1000 N N . ALA A 1 124 ? -9.076 12.152 -10.108 1.00 93.94 124 ALA A N 1
ATOM 1001 C CA . ALA A 1 124 ? -9.934 11.784 -8.986 1.00 93.94 124 ALA A CA 1
ATOM 1002 C C . ALA A 1 124 ? -11.417 12.040 -9.303 1.00 93.94 124 ALA A C 1
ATOM 1004 O O . ALA A 1 124 ? -12.249 11.163 -9.090 1.00 93.94 124 ALA A O 1
ATOM 1005 N N . GLU A 1 125 ? -11.745 13.192 -9.894 1.00 93.44 125 GLU A N 1
ATOM 1006 C CA . GLU A 1 125 ? -13.119 13.520 -10.295 1.00 93.44 125 GLU A CA 1
ATOM 1007 C C . GLU A 1 125 ? -13.678 12.551 -11.345 1.00 93.44 125 GLU 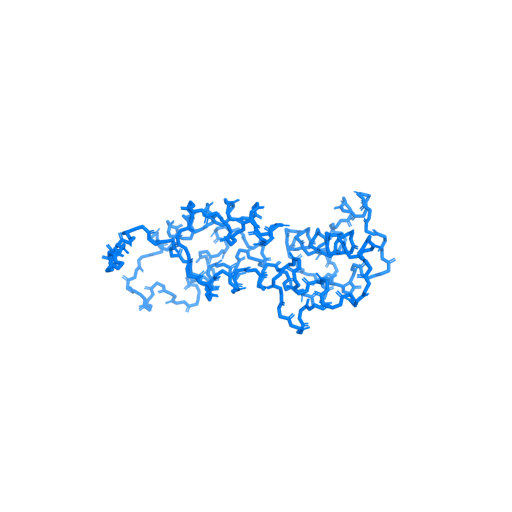A C 1
ATOM 1009 O O . GLU A 1 125 ? -14.818 12.106 -11.228 1.00 93.44 125 GLU A O 1
ATOM 1014 N N . ARG A 1 126 ? -12.888 12.196 -12.366 1.00 92.75 126 ARG A N 1
ATOM 1015 C CA . ARG A 1 126 ? -13.348 11.325 -13.463 1.00 92.75 126 ARG A CA 1
ATOM 1016 C C . ARG A 1 126 ? -13.413 9.850 -13.093 1.00 92.75 126 ARG A C 1
ATOM 1018 O O . ARG A 1 126 ? -14.317 9.156 -13.549 1.00 92.75 126 ARG A O 1
ATOM 1025 N N . SER A 1 127 ? -12.457 9.373 -12.299 1.00 92.88 127 SER A N 1
ATOM 1026 C CA . SER A 1 127 ? -12.439 7.983 -11.824 1.00 92.88 127 SER A CA 1
ATOM 1027 C C . SER A 1 127 ? -13.403 7.750 -10.659 1.00 92.88 127 SER A C 1
ATOM 1029 O O . SER A 1 127 ? -13.798 6.614 -10.417 1.00 92.88 127 SER A O 1
ATOM 1031 N N . GLY A 1 128 ? -13.774 8.807 -9.927 1.00 93.25 128 GLY A N 1
ATOM 1032 C CA . GLY A 1 128 ? -14.525 8.708 -8.676 1.00 93.25 128 GLY A CA 1
ATOM 1033 C C . GLY A 1 128 ? -13.690 8.194 -7.498 1.00 93.25 128 GLY A C 1
ATOM 1034 O O . GLY A 1 128 ? -14.226 8.012 -6.405 1.00 93.25 128 GLY A O 1
ATOM 1035 N N . ALA A 1 129 ? -12.388 7.960 -7.692 1.00 94.38 129 ALA A N 1
ATOM 1036 C CA . ALA A 1 129 ? -11.498 7.470 -6.652 1.00 94.38 129 ALA A CA 1
ATOM 1037 C C . ALA A 1 129 ? -10.949 8.623 -5.793 1.00 94.38 129 ALA A C 1
ATOM 1039 O O . ALA A 1 129 ? -10.676 9.715 -6.305 1.00 94.38 129 ALA A O 1
ATOM 1040 N N . PRO A 1 130 ? -10.678 8.397 -4.495 1.00 95.06 130 PRO A N 1
ATOM 1041 C CA . PRO A 1 130 ? -10.052 9.408 -3.655 1.00 95.06 130 PRO A CA 1
ATOM 1042 C C . PRO A 1 130 ? -8.701 9.880 -4.210 1.00 95.06 130 PRO A C 1
ATOM 1044 O O . PRO A 1 130 ? -7.867 9.090 -4.665 1.00 95.06 130 PRO A O 1
ATOM 1047 N N . LEU A 1 131 ? -8.428 11.184 -4.091 1.00 94.50 131 LEU A N 1
ATOM 1048 C CA . LEU A 1 131 ? -7.196 11.804 -4.594 1.00 94.50 131 LEU A CA 1
ATOM 1049 C C . LEU A 1 131 ? -5.925 11.139 -4.043 1.00 94.50 131 LEU A C 1
ATOM 1051 O O . LEU A 1 131 ? -4.917 11.022 -4.743 1.00 94.50 131 LEU A O 1
ATOM 1055 N N . ARG A 1 132 ? -5.959 10.684 -2.785 1.00 94.31 132 ARG A N 1
ATOM 1056 C CA . ARG A 1 132 ? -4.844 9.954 -2.168 1.00 94.31 132 ARG A CA 1
ATOM 1057 C C . ARG A 1 132 ? -4.548 8.642 -2.905 1.00 94.31 132 ARG A C 1
ATOM 1059 O O . ARG A 1 132 ? -3.377 8.361 -3.162 1.00 94.31 132 ARG A O 1
ATOM 1066 N N . CYS A 1 133 ? -5.582 7.896 -3.293 1.00 94.62 133 CYS A N 1
ATOM 1067 C CA . CYS A 1 133 ? -5.441 6.667 -4.069 1.00 94.62 133 CYS A CA 1
ATOM 1068 C C . CYS A 1 133 ? -4.853 6.959 -5.459 1.00 94.62 133 CYS A C 1
ATOM 1070 O O . CYS A 1 133 ? -3.852 6.350 -5.840 1.00 94.62 133 CYS A O 1
ATOM 1072 N N . CYS A 1 134 ? -5.367 7.983 -6.151 1.00 95.25 134 CYS A N 1
ATOM 1073 C CA . CYS A 1 134 ? -4.834 8.431 -7.444 1.00 95.25 134 CYS A CA 1
ATOM 1074 C C . CYS A 1 134 ? -3.342 8.808 -7.361 1.00 95.25 134 CYS A C 1
ATOM 1076 O O . CYS A 1 134 ? -2.530 8.398 -8.192 1.00 95.25 134 CYS A O 1
ATOM 1078 N N . ARG A 1 135 ? -2.949 9.560 -6.321 1.00 94.75 135 ARG A N 1
ATOM 1079 C CA . ARG A 1 135 ? -1.553 9.974 -6.079 1.00 94.75 135 ARG A CA 1
ATOM 1080 C C . ARG A 1 135 ? -0.613 8.802 -5.824 1.00 94.75 135 ARG A C 1
ATOM 1082 O O . ARG A 1 135 ? 0.533 8.872 -6.277 1.00 94.75 135 ARG A O 1
ATOM 1089 N N . ARG A 1 136 ? -1.069 7.783 -5.091 1.00 96.00 136 ARG A N 1
ATOM 1090 C CA . ARG A 1 136 ? -0.318 6.548 -4.824 1.00 96.00 136 ARG A CA 1
ATOM 1091 C C . ARG A 1 136 ? -0.090 5.774 -6.120 1.00 96.00 136 ARG A C 1
ATOM 1093 O O . ARG A 1 136 ? 1.058 5.509 -6.463 1.00 96.00 136 ARG A O 1
ATOM 1100 N N . GLN A 1 137 ? -1.157 5.493 -6.868 1.00 95.56 137 GLN A N 1
ATOM 1101 C CA . GLN A 1 137 ? -1.072 4.736 -8.121 1.00 95.56 137 GLN A CA 1
ATOM 1102 C C . GLN A 1 137 ? -0.182 5.439 -9.153 1.00 95.56 137 GLN A C 1
ATOM 1104 O O . GLN A 1 137 ? 0.712 4.814 -9.719 1.00 95.56 137 GLN A O 1
ATOM 1109 N N . PHE A 1 138 ? -0.322 6.760 -9.318 1.00 94.94 138 PHE A N 1
ATOM 1110 C CA . PHE A 1 138 ? 0.564 7.540 -10.187 1.00 94.94 138 PHE A CA 1
ATOM 1111 C C . PHE A 1 138 ? 2.044 7.405 -9.796 1.00 94.94 138 PHE A C 1
ATOM 1113 O O . PHE A 1 138 ? 2.904 7.235 -10.662 1.00 94.94 138 PHE A O 1
ATOM 1120 N N . ASP A 1 139 ? 2.364 7.495 -8.500 1.00 94.88 139 ASP A N 1
ATOM 1121 C CA . ASP A 1 139 ? 3.747 7.354 -8.035 1.00 94.88 139 ASP A CA 1
ATOM 1122 C C . ASP A 1 139 ? 4.290 5.948 -8.233 1.00 94.88 139 ASP A C 1
ATOM 1124 O O . ASP A 1 139 ? 5.458 5.805 -8.590 1.00 94.88 139 ASP A O 1
ATOM 1128 N N . ASN A 1 140 ? 3.461 4.930 -8.023 1.00 95.81 140 ASN A N 1
ATOM 1129 C CA . ASN A 1 140 ? 3.850 3.539 -8.204 1.00 95.81 140 ASN A CA 1
ATOM 1130 C C . ASN A 1 140 ? 4.153 3.246 -9.670 1.00 95.81 140 ASN A C 1
ATOM 1132 O O . ASN A 1 140 ? 5.268 2.823 -9.968 1.00 95.81 140 ASN A O 1
ATOM 1136 N N . VAL A 1 141 ? 3.251 3.607 -10.588 1.00 94.50 141 VAL A N 1
ATOM 1137 C CA . VAL A 1 141 ? 3.476 3.475 -12.037 1.00 94.50 141 VAL A CA 1
ATOM 1138 C C . VAL A 1 141 ? 4.734 4.231 -12.464 1.00 94.50 141 VAL A C 1
ATOM 1140 O O . VAL A 1 141 ? 5.592 3.690 -13.159 1.00 94.50 141 VAL A O 1
ATOM 1143 N N . ARG A 1 142 ? 4.906 5.475 -11.999 1.00 93.38 142 ARG A N 1
ATOM 1144 C CA . ARG A 1 142 ? 6.100 6.274 -12.306 1.00 93.38 142 ARG A CA 1
ATOM 1145 C C . ARG A 1 142 ? 7.384 5.634 -11.783 1.00 93.38 142 ARG A C 1
ATOM 1147 O O . ARG A 1 142 ? 8.418 5.738 -12.441 1.00 93.38 142 ARG A O 1
ATOM 1154 N N . ARG A 1 143 ? 7.347 5.040 -10.592 1.00 94.38 143 ARG A N 1
ATOM 1155 C CA . ARG A 1 143 ? 8.504 4.390 -9.974 1.00 94.38 143 ARG A CA 1
ATOM 1156 C C . ARG A 1 143 ? 8.882 3.118 -10.717 1.00 94.38 143 ARG A C 1
ATOM 1158 O O . ARG A 1 143 ? 10.061 2.951 -11.006 1.00 94.38 143 ARG A O 1
ATOM 1165 N N . VAL A 1 144 ? 7.898 2.288 -11.059 1.00 94.56 144 VAL A N 1
ATOM 1166 C CA . VAL A 1 144 ? 8.100 1.075 -11.858 1.00 94.56 144 VAL A CA 1
ATOM 1167 C C . VAL A 1 144 ? 8.695 1.436 -13.212 1.00 94.56 144 VAL A C 1
ATOM 1169 O O . VAL A 1 144 ? 9.772 0.949 -13.535 1.00 94.56 144 VAL A O 1
ATOM 1172 N N . PHE A 1 145 ? 8.077 2.374 -13.939 1.00 92.31 145 PHE A N 1
ATOM 1173 C CA . PHE A 1 145 ? 8.554 2.829 -15.248 1.00 92.31 145 PHE A CA 1
ATOM 1174 C C . PHE A 1 145 ? 10.024 3.264 -15.210 1.00 92.31 145 PHE A C 1
ATOM 1176 O O . PHE A 1 145 ? 10.841 2.760 -15.972 1.00 92.31 145 PHE A O 1
ATOM 1183 N N . LYS A 1 146 ? 10.382 4.146 -14.269 1.00 92.81 146 LYS A N 1
ATOM 1184 C CA . LYS A 1 146 ? 11.761 4.633 -14.126 1.00 92.81 146 LYS A CA 1
ATOM 1185 C C . LYS A 1 146 ? 12.761 3.545 -13.753 1.00 92.81 146 LYS A C 1
ATOM 1187 O O . LYS A 1 146 ? 13.918 3.643 -14.136 1.00 92.81 146 LYS A O 1
ATOM 1192 N N . ALA A 1 147 ? 12.349 2.576 -12.939 1.00 92.69 147 ALA A N 1
ATOM 1193 C CA . ALA A 1 147 ? 13.237 1.503 -12.517 1.00 92.69 147 ALA A CA 1
ATOM 1194 C C . ALA A 1 147 ? 13.572 0.583 -13.695 1.00 92.69 147 ALA A C 1
ATOM 1196 O O . ALA A 1 147 ? 14.731 0.232 -13.873 1.00 92.69 147 ALA A O 1
ATOM 1197 N N . VAL A 1 148 ? 12.577 0.230 -14.514 1.00 93.44 148 VAL A N 1
ATOM 1198 C CA . VAL A 1 148 ? 12.764 -0.741 -15.601 1.00 93.44 148 VAL A CA 1
ATOM 1199 C C . VAL A 1 148 ? 13.305 -0.139 -16.891 1.00 93.44 148 VAL A C 1
ATOM 1201 O O . VAL A 1 148 ? 13.920 -0.869 -17.659 1.00 93.44 148 VAL A O 1
ATOM 1204 N N . GLU A 1 149 ? 13.111 1.163 -17.132 1.00 91.44 149 GLU A N 1
ATOM 1205 C CA . GLU A 1 149 ? 13.615 1.859 -18.330 1.00 91.44 149 GLU A CA 1
ATOM 1206 C C . GLU A 1 149 ? 15.145 1.757 -18.463 1.00 91.44 149 GLU A C 1
ATOM 1208 O O . GLU A 1 149 ? 15.665 1.629 -19.568 1.00 91.44 149 GLU A O 1
ATOM 1213 N N . GLU A 1 150 ? 15.857 1.733 -17.335 1.00 88.00 150 GLU A N 1
ATOM 1214 C CA . GLU A 1 150 ? 17.323 1.654 -17.272 1.00 88.00 150 GLU A CA 1
ATOM 1215 C C . GLU A 1 150 ? 17.853 0.208 -17.179 1.00 88.00 150 GLU A C 1
ATOM 1217 O O . GLU A 1 150 ? 19.064 -0.021 -17.213 1.00 88.00 150 GLU A O 1
ATOM 1222 N N . MET A 1 151 ? 16.971 -0.789 -17.028 1.00 92.94 151 MET A N 1
ATOM 1223 C CA . MET A 1 151 ? 17.368 -2.182 -16.810 1.00 92.94 151 MET A CA 1
ATOM 1224 C C . MET A 1 151 ? 17.333 -2.986 -18.116 1.00 92.94 151 MET A C 1
ATOM 1226 O O . MET A 1 151 ? 16.299 -3.037 -18.784 1.00 92.94 151 MET A O 1
ATOM 1230 N N . PRO A 1 152 ? 18.418 -3.696 -18.477 1.00 91.56 152 PRO A N 1
ATOM 1231 C CA . PRO A 1 152 ? 18.391 -4.603 -19.616 1.00 91.56 152 PRO A CA 1
ATOM 1232 C C . PRO A 1 152 ? 17.536 -5.847 -19.317 1.00 91.56 152 PRO A C 1
ATOM 1234 O O . PRO A 1 152 ? 17.345 -6.236 -18.165 1.00 91.56 152 PRO A O 1
ATOM 1237 N N . GLY A 1 153 ? 17.072 -6.522 -20.370 1.00 92.88 153 GLY A N 1
ATOM 1238 C CA . GLY A 1 153 ? 16.396 -7.818 -20.264 1.00 92.88 153 GLY A CA 1
ATOM 1239 C C . 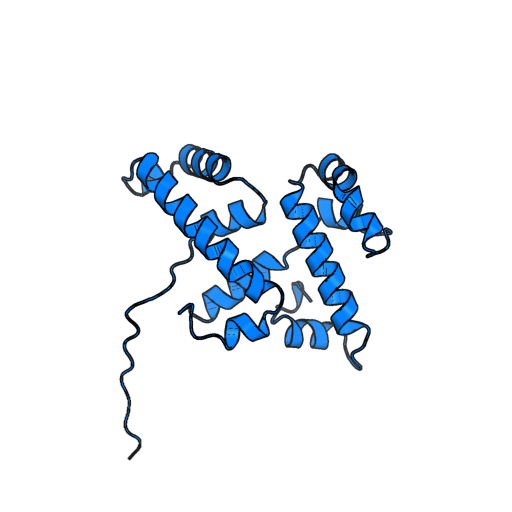GLY A 1 153 ? 14.868 -7.746 -20.284 1.00 92.88 153 GLY A C 1
ATOM 1240 O O . GLY A 1 153 ? 14.274 -6.853 -20.881 1.00 92.88 153 GLY A O 1
ATOM 1241 N N . ASN A 1 154 ? 14.227 -8.760 -19.698 1.00 94.00 154 ASN A N 1
ATOM 1242 C CA . ASN A 1 154 ? 12.774 -8.891 -19.698 1.00 94.00 154 ASN A CA 1
ATOM 1243 C C . ASN A 1 154 ? 12.146 -7.968 -18.640 1.00 94.00 154 ASN A C 1
ATOM 1245 O O . ASN A 1 154 ? 12.439 -8.091 -17.453 1.00 94.00 154 ASN A O 1
ATOM 1249 N N . VAL A 1 155 ? 11.251 -7.077 -19.078 1.00 94.50 155 VAL A N 1
ATOM 1250 C CA . VAL A 1 155 ? 10.613 -6.070 -18.214 1.00 94.50 155 VAL A CA 1
ATOM 1251 C C . VAL A 1 155 ? 9.829 -6.715 -17.071 1.00 94.50 155 VAL A C 1
ATOM 1253 O O . VAL A 1 155 ? 10.031 -6.332 -15.926 1.00 94.50 155 VAL A O 1
ATOM 1256 N N . VAL A 1 156 ? 9.014 -7.736 -17.348 1.00 95.06 156 VAL A N 1
ATOM 1257 C CA . VAL A 1 156 ? 8.215 -8.434 -16.324 1.00 95.06 156 VAL A CA 1
ATOM 1258 C C . VAL A 1 156 ? 9.128 -9.043 -15.255 1.00 95.06 156 VAL A C 1
ATOM 1260 O O . VAL A 1 156 ? 8.908 -8.858 -14.061 1.00 95.06 156 VAL A O 1
ATOM 1263 N N . ALA A 1 157 ? 10.220 -9.701 -15.656 1.00 95.00 157 ALA A N 1
ATOM 1264 C CA . ALA A 1 157 ? 11.204 -10.244 -14.719 1.00 95.00 157 ALA A CA 1
ATOM 1265 C C . ALA A 1 157 ? 11.872 -9.144 -13.871 1.00 95.00 157 ALA A C 1
ATOM 1267 O O . ALA A 1 157 ? 12.047 -9.316 -12.661 1.00 95.00 157 ALA A O 1
ATOM 1268 N N . ASN A 1 158 ? 12.195 -7.999 -14.478 1.00 95.25 158 ASN A N 1
ATOM 1269 C CA . ASN A 1 158 ? 12.769 -6.850 -13.777 1.00 95.25 158 ASN A CA 1
ATOM 1270 C C . ASN A 1 158 ? 11.784 -6.263 -12.754 1.00 95.25 158 ASN A C 1
ATOM 1272 O O . ASN A 1 158 ? 12.192 -5.921 -11.643 1.00 95.25 158 ASN A O 1
ATOM 1276 N N . ILE A 1 159 ? 10.487 -6.202 -13.075 1.00 96.00 159 ILE A N 1
ATOM 1277 C CA . ILE A 1 159 ? 9.449 -5.727 -12.149 1.00 96.00 159 ILE A CA 1
ATOM 1278 C C . ILE A 1 159 ? 9.299 -6.693 -10.976 1.00 96.00 159 ILE A C 1
ATOM 1280 O O . ILE A 1 159 ? 9.403 -6.273 -9.823 1.00 96.00 159 ILE A O 1
ATOM 1284 N N . ARG A 1 160 ? 9.134 -7.992 -11.251 1.00 95.50 160 ARG A N 1
ATOM 1285 C CA . ARG A 1 160 ? 8.977 -9.023 -10.212 1.00 95.50 160 ARG A CA 1
ATOM 1286 C C . ARG A 1 160 ? 10.142 -9.039 -9.229 1.00 95.50 160 ARG A C 1
ATOM 1288 O O . ARG A 1 160 ? 9.933 -9.133 -8.028 1.00 95.50 160 ARG A O 1
ATOM 1295 N N . THR A 1 161 ? 11.370 -8.925 -9.725 1.00 93.69 161 THR A N 1
ATOM 1296 C CA . THR A 1 161 ? 12.574 -8.967 -8.880 1.00 93.69 161 THR A CA 1
ATOM 1297 C C . THR A 1 161 ? 12.790 -7.675 -8.095 1.00 93.69 161 THR A C 1
ATOM 1299 O O . THR A 1 161 ? 13.170 -7.726 -6.929 1.00 93.69 161 THR A O 1
ATOM 1302 N N . THR A 1 162 ? 12.516 -6.519 -8.702 1.00 94.19 162 THR A N 1
ATOM 1303 C CA . THR A 1 162 ? 12.768 -5.206 -8.084 1.00 94.19 162 THR A CA 1
ATOM 1304 C C . THR A 1 162 ? 11.671 -4.802 -7.100 1.00 94.19 162 THR A C 1
ATOM 1306 O O . THR A 1 162 ? 11.953 -4.212 -6.056 1.00 94.19 162 THR A O 1
ATOM 1309 N N . PHE A 1 163 ? 10.416 -5.111 -7.429 1.00 95.31 163 PHE A N 1
ATOM 1310 C CA . PHE A 1 163 ? 9.241 -4.723 -6.650 1.00 95.31 163 PHE A CA 1
ATOM 1311 C C . PHE A 1 163 ? 8.615 -5.884 -5.878 1.00 95.31 163 PHE A C 1
ATOM 1313 O O . PHE A 1 163 ? 7.675 -5.648 -5.129 1.00 95.31 163 PHE A O 1
ATOM 1320 N N . LEU A 1 164 ? 9.147 -7.105 -6.011 1.00 95.06 164 LEU A N 1
ATOM 1321 C CA . LEU A 1 164 ? 8.643 -8.308 -5.334 1.00 95.06 164 LEU A CA 1
ATOM 1322 C C . LEU A 1 164 ? 7.167 -8.595 -5.664 1.00 95.06 164 LEU A C 1
ATOM 1324 O O . LEU A 1 164 ? 6.405 -9.066 -4.827 1.00 95.06 164 LEU A O 1
ATOM 1328 N N . LEU A 1 165 ? 6.754 -8.286 -6.894 1.00 95.19 165 LEU A N 1
ATOM 1329 C CA . LEU A 1 165 ? 5.385 -8.489 -7.366 1.00 95.19 165 LEU A CA 1
ATOM 1330 C C . LEU A 1 165 ? 5.210 -9.872 -7.996 1.00 95.19 165 LEU A C 1
ATOM 1332 O O . LEU A 1 165 ? 6.146 -10.446 -8.566 1.00 95.19 165 LEU A O 1
ATOM 1336 N N . SER A 1 166 ? 3.992 -10.402 -7.909 1.00 94.25 166 SER A N 1
ATOM 1337 C CA . SER A 1 166 ? 3.585 -11.561 -8.696 1.00 94.25 166 SER A CA 1
ATOM 1338 C C . SER A 1 166 ? 3.483 -11.209 -10.181 1.00 94.25 166 SER A C 1
ATOM 1340 O O . SER A 1 166 ? 3.401 -10.049 -10.574 1.00 94.25 166 SER A O 1
ATOM 1342 N N . GLU A 1 167 ? 3.513 -12.236 -11.028 1.00 92.50 167 GLU A N 1
ATOM 1343 C CA . GLU A 1 167 ? 3.467 -12.075 -12.485 1.00 92.50 167 GLU A CA 1
ATOM 1344 C C . GLU A 1 167 ? 2.220 -11.345 -13.011 1.00 92.50 167 GLU A C 1
ATOM 1346 O O . GLU A 1 167 ? 2.383 -10.541 -13.916 1.00 92.50 167 GLU A O 1
ATOM 1351 N N . PRO A 1 168 ? 1.005 -11.524 -12.453 1.00 93.00 168 PRO A N 1
ATOM 1352 C CA . PRO A 1 168 ? -0.162 -10.761 -12.902 1.00 93.00 168 PRO A CA 1
ATOM 1353 C C . PRO A 1 168 ? -0.062 -9.249 -12.653 1.00 93.00 168 PRO A C 1
ATOM 1355 O O . PRO A 1 168 ? -0.719 -8.478 -13.345 1.00 93.00 168 PRO A O 1
ATOM 1358 N N . LEU A 1 169 ? 0.727 -8.834 -11.657 1.00 90.94 169 LEU A N 1
ATOM 1359 C CA . LEU A 1 169 ? 0.925 -7.429 -11.287 1.00 90.94 169 LEU A CA 1
ATOM 1360 C C . LEU A 1 169 ? 2.178 -6.809 -11.930 1.00 90.94 169 LEU A C 1
ATOM 1362 O O . LEU A 1 169 ? 2.439 -5.623 -11.719 1.00 90.94 169 LEU A O 1
ATOM 1366 N N . ALA A 1 170 ? 2.967 -7.598 -12.664 1.00 86.00 170 ALA A N 1
ATOM 1367 C CA . ALA A 1 170 ? 4.238 -7.205 -13.266 1.00 86.00 170 ALA A CA 1
ATOM 1368 C C . ALA A 1 170 ? 4.135 -7.085 -14.789 1.00 86.00 170 ALA A C 1
ATOM 1370 O O . ALA A 1 170 ? 4.628 -6.066 -15.321 1.00 86.00 170 ALA A O 1
#

Secondary structure (DSSP, 8-state):
----------------HHHHHHHHHT--HHHHHHHHHHTTHHHHHT--HHHHHHHHHHHHHHHHHHHHHHTSHHHHHH-SSS---HHHHHHHHHHHH---HHHHHHHTTS--SHHHHHT-HHHHHHH---HHHHHHHHHHHHHHHHHHHT--S-HHHHHHHHH---GGG-

Sequence (170 aa):
MYTEVDVFVSNYTLIDPEIYQLWIEGCSSSEAVSTLHQRGFAKQHGATVELIASDVLDHYRTFALLERLLTVPSKLSEQMVFQIDDATKQMLIEKYYDLDDAVIRELLGRKLSSRHRKDLDEVAERSGAPLRCCRRQFDNVRRVFKAVEEMPGNVVANIRTTFLLSEPLA